Protein AF-A0A917IX74-F1 (afdb_monomer)

Mean predicted aligned error: 16.42 Å

Secondary structure (DSSP, 8-state):
--SS-HHHHHHHHHHHHHHHTT--B-TTT-PBP--HHHHHHHHHHHHHHTT---PPPP-----------------------------------------

Organism: NCBI:txid1737353

Sequence (99 aa):
MAKYSEKSQNKVATAMREMKQGKLKSGRSGKKVTNPKQAVAIGLSEAREEGARVPAKAAAKKTARKKVAKKKTAKKTARKAVAKKTARKKTARKKAAAK

Radius of gyration: 29.7 Å; Cα contacts (8 Å, |Δi|>4): 68; chains: 1; bounding box: 51×46×86 Å

Structure (mmCIF, N/CA/C/O backbone):
data_AF-A0A917IX74-F1
#
_entry.id   AF-A0A917IX74-F1
#
loop_
_atom_site.group_PDB
_atom_site.id
_atom_site.type_symbol
_atom_site.label_atom_id
_atom_site.label_alt_id
_atom_site.label_comp_id
_atom_site.label_asym_id
_atom_site.label_entity_id
_atom_site.label_seq_id
_atom_site.pdbx_PDB_ins_code
_atom_site.Cartn_x
_atom_site.Cartn_y
_atom_site.Cartn_z
_atom_site.occupancy
_atom_site.B_iso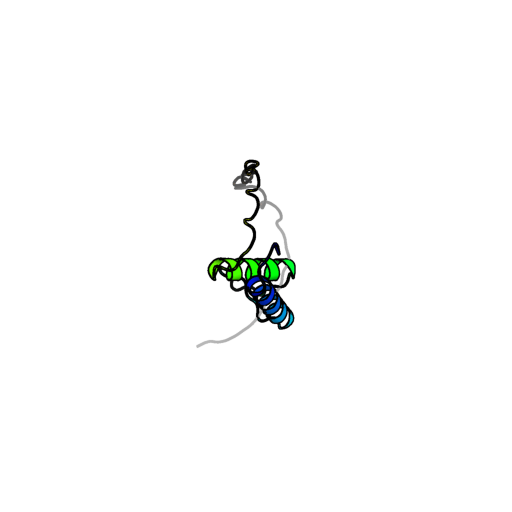_or_equiv
_atom_site.auth_seq_id
_atom_site.auth_comp_id
_atom_site.auth_asym_id
_atom_site.auth_atom_id
_atom_site.pdbx_PDB_model_num
ATOM 1 N N . MET A 1 1 ? 1.815 -8.415 -23.358 1.00 72.31 1 MET A N 1
ATOM 2 C CA . MET A 1 1 ? 2.555 -7.750 -22.258 1.00 72.31 1 MET A CA 1
ATOM 3 C C . MET A 1 1 ? 1.611 -7.534 -21.081 1.00 72.31 1 MET A C 1
ATOM 5 O O . MET A 1 1 ? 0.565 -6.924 -21.279 1.00 72.31 1 MET A O 1
ATOM 9 N N . ALA A 1 2 ? 1.930 -8.039 -19.885 1.00 80.88 2 ALA A N 1
ATOM 10 C CA . ALA A 1 2 ? 1.068 -7.854 -18.716 1.00 80.88 2 ALA A CA 1
ATOM 11 C C . ALA A 1 2 ? 0.910 -6.360 -18.373 1.00 80.88 2 ALA A C 1
ATOM 13 O O . ALA A 1 2 ? 1.861 -5.577 -18.452 1.00 80.88 2 ALA A O 1
ATOM 14 N N . LYS A 1 3 ? -0.313 -5.956 -18.009 1.00 84.38 3 LYS A N 1
ATOM 15 C CA . LYS A 1 3 ? -0.642 -4.557 -17.689 1.00 84.38 3 LYS A CA 1
ATOM 16 C C . LYS A 1 3 ? 0.011 -4.088 -16.380 1.00 84.38 3 LYS A C 1
ATOM 18 O O . LYS A 1 3 ? 0.261 -2.897 -16.222 1.00 84.38 3 LYS A O 1
ATOM 23 N N . TYR A 1 4 ? 0.320 -5.028 -15.493 1.00 90.56 4 TYR A N 1
ATOM 24 C CA . TYR A 1 4 ? 0.966 -4.842 -14.196 1.00 90.56 4 TYR A CA 1
ATOM 25 C C . TYR A 1 4 ? 2.194 -5.756 -14.124 1.00 90.56 4 TYR A C 1
ATOM 27 O O . TYR A 1 4 ? 2.136 -6.870 -14.644 1.00 90.56 4 TYR A O 1
ATOM 35 N N . SER A 1 5 ? 3.291 -5.314 -13.503 1.00 91.88 5 SER A N 1
ATOM 36 C CA . SER A 1 5 ? 4.446 -6.190 -13.248 1.00 91.88 5 SER A CA 1
ATOM 37 C C . SER A 1 5 ? 4.210 -7.113 -12.052 1.00 91.88 5 SER A C 1
ATOM 39 O O . SER A 1 5 ? 3.448 -6.778 -11.144 1.00 91.88 5 SER A O 1
ATOM 41 N N . GLU A 1 6 ? 4.934 -8.227 -11.984 1.00 92.81 6 GLU A N 1
ATOM 42 C CA . GLU A 1 6 ? 4.914 -9.145 -10.833 1.00 92.81 6 GLU A CA 1
ATOM 43 C C . GLU A 1 6 ? 5.247 -8.428 -9.518 1.00 92.81 6 GLU A C 1
ATOM 45 O O . GLU A 1 6 ? 4.552 -8.596 -8.520 1.00 92.81 6 GLU A O 1
ATOM 50 N N . LYS A 1 7 ? 6.231 -7.514 -9.537 1.00 92.81 7 LYS A N 1
ATOM 51 C CA . LYS A 1 7 ? 6.567 -6.662 -8.381 1.00 92.81 7 LYS A CA 1
ATOM 52 C C . LYS A 1 7 ? 5.347 -5.897 -7.853 1.00 92.81 7 LYS A C 1
ATOM 54 O O . LYS A 1 7 ? 5.117 -5.850 -6.647 1.00 92.81 7 LYS A O 1
ATOM 59 N N . SER A 1 8 ? 4.527 -5.347 -8.752 1.00 93.62 8 SER A N 1
ATOM 60 C CA . SER A 1 8 ? 3.313 -4.625 -8.357 1.00 93.62 8 SER A CA 1
ATOM 61 C C . SER A 1 8 ? 2.235 -5.545 -7.777 1.00 93.62 8 SER A C 1
ATOM 63 O O . SER A 1 8 ? 1.560 -5.170 -6.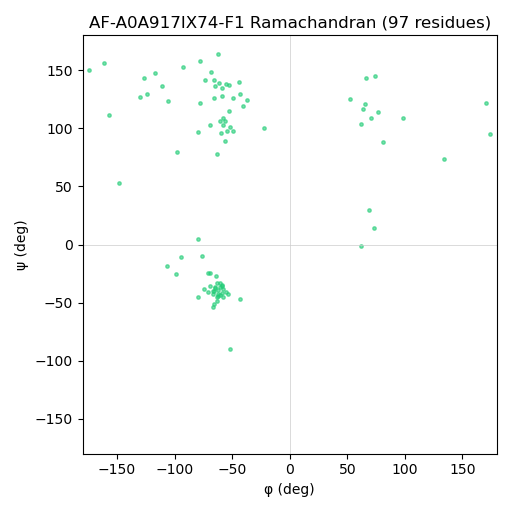818 1.00 93.62 8 SER A O 1
ATOM 65 N N . GLN A 1 9 ? 2.108 -6.769 -8.295 1.00 94.44 9 GLN A N 1
ATOM 66 C CA . GLN A 1 9 ? 1.188 -7.773 -7.756 1.00 94.44 9 GLN A CA 1
ATOM 67 C C . GLN A 1 9 ? 1.622 -8.221 -6.355 1.00 94.44 9 GLN A C 1
ATOM 69 O O . GLN A 1 9 ? 0.796 -8.270 -5.443 1.00 94.44 9 GLN A O 1
ATOM 74 N N . ASN A 1 10 ? 2.923 -8.447 -6.157 1.00 95.62 10 ASN A N 1
ATOM 75 C CA . ASN A 1 10 ? 3.501 -8.826 -4.869 1.00 95.62 10 ASN A CA 1
ATOM 76 C C . ASN A 1 10 ? 3.248 -7.758 -3.801 1.00 95.62 10 ASN A C 1
ATOM 78 O O . ASN A 1 10 ? 2.826 -8.085 -2.692 1.00 95.62 10 ASN A O 1
ATOM 82 N N . LYS A 1 11 ? 3.412 -6.477 -4.145 1.00 96.12 11 LYS A N 1
ATOM 83 C CA . LYS A 1 11 ? 3.128 -5.359 -3.234 1.00 96.12 11 LYS A CA 1
ATOM 84 C C . LYS A 1 11 ? 1.667 -5.284 -2.820 1.00 96.12 11 LYS A C 1
ATOM 86 O O . LYS A 1 11 ? 1.365 -5.155 -1.635 1.00 96.12 11 LYS A O 1
ATOM 91 N N . VAL A 1 12 ? 0.747 -5.453 -3.769 1.00 96.19 12 VAL A N 1
ATOM 92 C CA . VAL A 1 12 ? -0.688 -5.526 -3.462 1.00 96.19 12 VAL A CA 1
ATOM 93 C C . VAL A 1 12 ? -0.998 -6.727 -2.568 1.00 96.19 12 VAL A C 1
ATOM 95 O O . VAL A 1 12 ? -1.753 -6.590 -1.605 1.00 96.19 12 VAL A O 1
ATOM 98 N N . ALA A 1 13 ? -0.402 -7.890 -2.835 1.00 96.88 13 ALA A N 1
ATOM 99 C CA . ALA A 1 13 ? -0.590 -9.083 -2.016 1.00 96.88 13 ALA A CA 1
ATOM 100 C C . ALA A 1 13 ? -0.083 -8.887 -0.577 1.00 96.88 13 ALA A C 1
ATOM 102 O O . ALA A 1 13 ? -0.729 -9.342 0.369 1.00 96.88 13 ALA A O 1
ATOM 103 N N . THR A 1 14 ? 1.046 -8.201 -0.390 1.00 97.06 14 THR A N 1
ATOM 104 C CA . THR A 1 14 ? 1.574 -7.851 0.937 1.00 97.06 14 THR A CA 1
ATOM 105 C C . THR A 1 14 ? 0.651 -6.873 1.659 1.00 97.06 14 THR A C 1
ATOM 107 O O . THR A 1 14 ? 0.187 -7.192 2.752 1.00 97.06 14 THR A O 1
ATOM 110 N N . ALA A 1 15 ? 0.258 -5.767 1.019 1.00 97.00 15 ALA A N 1
ATOM 111 C CA . ALA A 1 15 ? -0.669 -4.797 1.609 1.00 97.00 15 ALA A CA 1
ATOM 112 C C . ALA A 1 15 ? -2.019 -5.439 1.993 1.00 97.00 15 ALA A C 1
ATOM 114 O O . ALA A 1 15 ? -2.599 -5.146 3.040 1.00 97.00 15 ALA A O 1
ATOM 115 N N . MET A 1 16 ? -2.523 -6.369 1.176 1.00 97.56 16 MET A N 1
ATOM 116 C CA . MET A 1 16 ? -3.739 -7.128 1.484 1.00 97.56 16 MET A CA 1
ATOM 117 C C . MET A 1 16 ? -3.557 -8.070 2.679 1.00 97.56 16 MET A C 1
ATOM 119 O O . MET A 1 16 ? -4.463 -8.180 3.507 1.00 97.56 16 MET A O 1
ATOM 123 N N . ARG A 1 17 ? -2.401 -8.736 2.804 1.00 97.94 17 ARG A N 1
ATOM 124 C CA . ARG A 1 17 ? -2.070 -9.561 3.978 1.00 97.94 17 ARG A CA 1
ATOM 125 C C . ARG A 1 17 ? -1.983 -8.711 5.244 1.00 97.94 17 ARG A C 1
ATOM 127 O O . ARG A 1 17 ? -2.587 -9.067 6.253 1.00 97.94 17 ARG A O 1
ATOM 134 N N . GLU A 1 18 ? -1.325 -7.560 5.182 1.00 96.56 18 GLU A N 1
ATOM 135 C CA . GLU A 1 18 ? -1.223 -6.625 6.306 1.00 96.56 18 GLU A CA 1
ATOM 136 C C . GLU A 1 18 ? -2.574 -6.037 6.711 1.00 96.56 18 GLU A C 1
ATOM 138 O O . GLU A 1 18 ? -2.833 -5.866 7.903 1.00 96.56 18 GLU A O 1
ATOM 143 N N . MET A 1 19 ? -3.468 -5.764 5.754 1.00 96.69 19 MET A N 1
ATOM 144 C CA . MET A 1 19 ? -4.842 -5.377 6.079 1.00 96.69 19 MET A CA 1
ATOM 145 C C . MET A 1 19 ? -5.574 -6.499 6.806 1.00 96.69 19 MET A C 1
ATOM 147 O O . MET A 1 19 ? -6.190 -6.232 7.834 1.00 96.69 19 MET A O 1
ATOM 1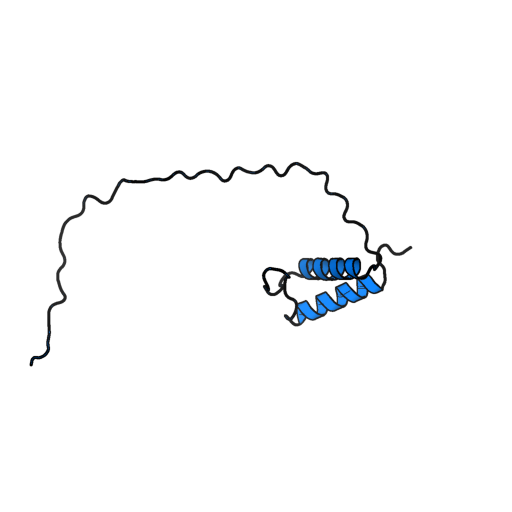51 N N . LYS A 1 20 ? -5.516 -7.738 6.296 1.00 96.25 20 LYS A N 1
ATOM 152 C CA . LYS A 1 20 ? -6.180 -8.891 6.928 1.00 96.25 20 LYS A CA 1
ATOM 153 C C . LYS A 1 20 ? -5.683 -9.115 8.358 1.00 96.25 20 LYS A C 1
ATOM 155 O O . LYS A 1 20 ? -6.473 -9.441 9.232 1.00 96.25 20 LYS A O 1
ATOM 160 N N . GLN A 1 21 ? -4.397 -8.869 8.606 1.00 96.31 21 GLN A N 1
ATOM 161 C CA . GLN A 1 21 ? -3.801 -8.890 9.948 1.00 96.31 21 GLN A CA 1
ATOM 162 C C . GLN A 1 21 ? -4.133 -7.644 10.786 1.00 96.31 21 GLN A C 1
ATOM 164 O O . GLN A 1 21 ? -3.824 -7.586 11.973 1.00 96.31 21 GLN A O 1
ATOM 169 N N . GLY A 1 22 ? -4.720 -6.612 10.182 1.00 96.00 22 GLY A N 1
ATOM 170 C CA . GLY A 1 22 ? -5.016 -5.354 10.844 1.00 96.00 22 GLY A CA 1
ATOM 171 C C . GLY A 1 22 ? -3.773 -4.532 11.197 1.00 96.00 22 GLY A C 1
ATOM 172 O O . GLY A 1 22 ? -3.786 -3.797 12.180 1.00 96.00 22 GLY A O 1
ATOM 173 N N . LYS A 1 23 ? -2.697 -4.648 10.425 1.00 96.00 23 LYS A N 1
ATOM 174 C CA . LYS A 1 23 ? -1.457 -3.885 10.625 1.00 96.00 23 LYS A CA 1
ATOM 175 C C . LYS A 1 23 ? -1.363 -2.677 9.697 1.00 96.00 23 LYS A C 1
ATOM 177 O O . LYS A 1 23 ? -0.740 -1.682 10.056 1.00 96.00 23 LYS A O 1
ATOM 182 N N . LEU A 1 24 ? -2.042 -2.732 8.551 1.00 95.94 24 LEU A N 1
ATOM 183 C CA . LEU A 1 24 ? -2.000 -1.670 7.553 1.00 95.94 24 LEU A CA 1
ATOM 184 C C . LEU A 1 24 ? -2.626 -0.364 8.073 1.00 95.94 24 LEU A C 1
ATOM 186 O O . LEU A 1 24 ? -3.791 -0.333 8.493 1.00 95.94 24 LEU A O 1
ATOM 190 N N . LYS A 1 25 ? -1.866 0.733 7.995 1.00 95.44 25 LYS A N 1
ATOM 191 C CA . LYS A 1 25 ? -2.296 2.085 8.378 1.00 95.44 25 LYS A CA 1
ATOM 192 C C . LYS A 1 25 ? -2.294 3.021 7.175 1.00 95.44 25 LYS A C 1
ATOM 194 O O . LYS A 1 25 ? -1.488 2.912 6.261 1.00 95.44 25 LYS A O 1
ATOM 199 N N . SER A 1 26 ? -3.223 3.965 7.186 1.00 92.00 26 SER A N 1
ATOM 200 C CA . SER A 1 26 ? -3.249 5.087 6.250 1.00 92.00 26 SER A CA 1
ATOM 201 C C . SER A 1 26 ? -2.155 6.090 6.613 1.00 92.00 26 SER A C 1
ATOM 203 O O . SER A 1 26 ? -1.961 6.349 7.795 1.00 92.00 26 SER A O 1
ATOM 205 N N . GLY A 1 27 ? -1.496 6.687 5.613 1.00 88.50 27 GLY A N 1
ATOM 206 C CA . GLY A 1 27 ? -0.348 7.584 5.805 1.00 88.50 27 GLY A CA 1
ATOM 207 C C . GLY A 1 27 ? -0.594 8.722 6.805 1.00 88.50 27 GLY A C 1
ATOM 208 O O . GLY A 1 27 ? -0.366 8.578 8.001 1.00 88.50 27 GLY A O 1
ATOM 209 N N . ARG A 1 28 ? -1.088 9.880 6.346 1.00 89.81 28 ARG A N 1
ATOM 210 C CA . ARG A 1 28 ? -1.145 11.083 7.204 1.00 89.81 28 ARG A CA 1
ATOM 211 C C . ARG A 1 28 ? -2.063 10.966 8.426 1.00 89.81 28 ARG A C 1
ATOM 213 O O . ARG A 1 28 ? -1.851 11.670 9.404 1.00 89.81 28 ARG A O 1
ATOM 220 N N . SER A 1 29 ? -3.097 10.125 8.373 1.00 89.62 29 SER A N 1
ATOM 221 C CA . SER A 1 29 ? -4.052 10.008 9.482 1.00 89.62 29 SER A CA 1
ATOM 222 C C . SER A 1 29 ? -3.740 8.886 10.470 1.00 89.62 29 SER A C 1
ATOM 224 O O . SER A 1 29 ? -4.412 8.804 11.492 1.00 89.62 29 SER A O 1
ATOM 226 N N . GLY A 1 30 ? -2.795 7.987 10.163 1.00 92.38 30 GLY A N 1
ATOM 227 C CA . GLY A 1 30 ? -2.438 6.839 11.010 1.00 92.38 30 GLY A CA 1
ATOM 228 C C . GLY A 1 30 ? -3.567 5.825 11.248 1.00 92.38 30 GLY A C 1
ATOM 229 O O . GLY A 1 30 ? -3.367 4.820 11.928 1.00 92.38 30 GLY A O 1
ATOM 230 N N . LYS A 1 31 ? -4.764 6.066 10.696 1.00 94.06 31 LYS A N 1
ATOM 231 C CA . LYS A 1 31 ? -5.947 5.223 10.875 1.00 94.06 31 LYS A CA 1
ATOM 232 C C . LYS A 1 31 ? -5.732 3.866 10.232 1.00 94.06 31 LYS A C 1
ATOM 234 O O . LYS A 1 31 ? -5.196 3.792 9.126 1.00 94.06 31 LYS A O 1
ATOM 239 N N . LYS A 1 32 ? -6.221 2.824 10.897 1.00 96.00 32 LYS A N 1
ATOM 240 C CA . LYS A 1 32 ? -6.245 1.454 10.387 1.00 96.00 32 LYS A CA 1
ATOM 241 C C . LYS A 1 32 ? -7.028 1.381 9.078 1.00 96.00 32 LYS A C 1
ATOM 243 O O . LYS A 1 32 ? -8.118 1.945 8.976 1.00 96.00 32 LYS A O 1
ATOM 248 N N . VAL A 1 33 ? -6.480 0.686 8.090 1.00 96.31 33 VAL A N 1
ATOM 249 C CA . VAL A 1 33 ? -7.178 0.445 6.828 1.00 96.31 33 VAL A CA 1
ATOM 250 C C . VAL A 1 33 ? -8.193 -0.670 7.035 1.00 96.31 33 VAL A C 1
ATOM 252 O O . VAL A 1 33 ? -7.839 -1.776 7.427 1.00 96.31 33 VAL A O 1
ATOM 255 N N . THR A 1 34 ? -9.458 -0.369 6.762 1.00 93.81 34 THR A N 1
ATOM 256 C CA . THR A 1 34 ? -10.570 -1.322 6.893 1.00 93.81 34 THR A CA 1
ATOM 257 C C . THR A 1 34 ? -11.096 -1.804 5.545 1.00 93.81 34 THR A C 1
ATOM 259 O O . THR A 1 34 ? -11.772 -2.824 5.480 1.00 93.81 34 THR A O 1
ATOM 262 N N . ASN A 1 35 ? -10.802 -1.083 4.458 1.00 95.69 35 ASN A N 1
ATOM 263 C CA . ASN A 1 35 ? -11.374 -1.353 3.143 1.00 95.69 35 ASN A CA 1
ATOM 264 C C . ASN A 1 35 ? -10.354 -2.021 2.197 1.00 95.69 35 ASN A C 1
ATOM 266 O O . ASN A 1 35 ? -9.342 -1.378 1.895 1.00 95.69 35 ASN A O 1
ATOM 270 N N . PRO A 1 36 ? -10.650 -3.215 1.629 1.00 96.19 36 PRO A N 1
ATOM 271 C CA . PRO A 1 36 ? -9.856 -3.909 0.600 1.00 96.19 36 PRO A CA 1
ATOM 272 C C . PRO A 1 36 ? -9.342 -2.997 -0.516 1.00 96.19 36 PRO A C 1
ATOM 274 O O . PRO A 1 36 ? -8.153 -2.988 -0.837 1.00 96.19 36 PRO A O 1
ATOM 277 N N . LYS A 1 37 ? -10.221 -2.145 -1.059 1.00 96.06 37 LYS A N 1
ATOM 278 C CA . LYS A 1 37 ? -9.887 -1.224 -2.156 1.00 96.06 37 LYS A CA 1
ATOM 279 C C . LYS A 1 37 ? -8.786 -0.240 -1.765 1.00 96.06 37 LYS A C 1
ATOM 281 O O . LYS A 1 37 ? -7.985 0.159 -2.607 1.00 96.06 37 LYS A O 1
ATOM 286 N N . GLN A 1 38 ? -8.745 0.153 -0.493 1.00 95.56 38 GLN A N 1
ATOM 287 C CA . GLN A 1 38 ? -7.751 1.088 0.011 1.00 95.56 38 GLN A CA 1
ATOM 288 C C . GLN A 1 38 ? -6.375 0.430 0.152 1.00 95.56 38 GLN A C 1
ATOM 290 O O . GLN A 1 38 ? -5.400 1.075 -0.217 1.00 95.56 38 GLN A O 1
ATOM 295 N N . ALA A 1 39 ? -6.264 -0.836 0.580 1.00 96.38 39 ALA A N 1
ATOM 296 C CA . ALA A 1 39 ? -4.956 -1.508 0.543 1.00 96.38 39 ALA A CA 1
ATOM 297 C C . ALA A 1 39 ? -4.457 -1.719 -0.871 1.00 96.38 39 ALA A C 1
ATOM 299 O O . ALA A 1 39 ? -3.277 -1.516 -1.116 1.00 96.38 39 ALA A O 1
ATOM 300 N N . VAL A 1 40 ? -5.337 -2.082 -1.808 1.00 95.44 40 VAL A N 1
ATOM 301 C CA . VAL A 1 40 ? -4.936 -2.188 -3.215 1.00 95.44 40 VAL A CA 1
ATOM 302 C C . VAL A 1 40 ? -4.396 -0.841 -3.700 1.00 95.44 40 VAL A C 1
ATOM 304 O O . VAL A 1 40 ? -3.364 -0.791 -4.359 1.00 95.44 40 VAL A O 1
ATOM 307 N N . ALA A 1 41 ? -5.038 0.270 -3.330 1.00 94.38 41 ALA A N 1
ATOM 308 C CA . ALA A 1 41 ? -4.553 1.603 -3.672 1.00 94.38 41 ALA A CA 1
ATOM 309 C C . ALA A 1 41 ? -3.209 1.951 -3.008 1.00 94.38 41 ALA A C 1
ATOM 311 O O . ALA A 1 41 ? -2.384 2.591 -3.657 1.00 94.38 41 ALA A O 1
ATOM 312 N N . ILE A 1 42 ? -2.987 1.533 -1.759 1.00 94.88 42 ILE A N 1
ATOM 313 C CA . ILE A 1 42 ? -1.713 1.711 -1.050 1.00 94.88 42 ILE A CA 1
ATOM 314 C C . ILE A 1 42 ? -0.621 0.875 -1.729 1.00 94.88 42 ILE A C 1
ATOM 316 O O . ILE A 1 42 ? 0.341 1.452 -2.221 1.00 94.88 42 ILE A O 1
ATOM 320 N N . GLY A 1 43 ? -0.832 -0.431 -1.910 1.00 95.25 43 GLY A N 1
ATOM 321 C CA . GLY A 1 43 ? 0.134 -1.323 -2.559 1.00 95.25 43 GLY A CA 1
ATOM 322 C C . GLY A 1 43 ? 0.455 -0.934 -4.007 1.00 95.25 43 GLY A C 1
ATOM 323 O O . GLY A 1 43 ? 1.604 -1.015 -4.425 1.00 95.25 43 GLY A O 1
ATOM 324 N N . LEU A 1 44 ? -0.520 -0.434 -4.780 1.00 95.00 44 LEU A N 1
ATOM 325 C CA . LEU A 1 44 ? -0.262 0.116 -6.120 1.00 95.00 44 LEU A CA 1
ATOM 326 C C . LEU A 1 44 ? 0.481 1.460 -6.096 1.00 95.00 44 LEU A C 1
ATOM 328 O O . LEU A 1 44 ? 1.072 1.829 -7.109 1.00 95.00 44 LEU A O 1
ATOM 332 N N . SER A 1 45 ? 0.395 2.230 -5.010 1.00 92.81 45 SER A N 1
ATOM 333 C CA . SER A 1 45 ? 1.142 3.486 -4.863 1.00 92.81 45 SER A CA 1
ATOM 334 C C . SER A 1 45 ? 2.586 3.200 -4.461 1.00 92.81 45 SER A C 1
ATOM 336 O O . SER A 1 45 ? 3.483 3.698 -5.127 1.00 92.81 45 SER A O 1
ATOM 338 N N . GLU A 1 46 ? 2.805 2.299 -3.501 1.00 93.50 46 GLU A N 1
ATOM 339 C CA . GLU A 1 46 ? 4.140 1.807 -3.124 1.00 93.50 46 GLU A CA 1
ATOM 340 C C . GLU A 1 46 ? 4.861 1.171 -4.315 1.00 93.50 46 GLU A C 1
ATOM 342 O O . GLU A 1 46 ? 6.008 1.490 -4.602 1.00 93.50 46 GLU A O 1
ATOM 347 N N . ALA A 1 47 ? 4.160 0.331 -5.084 1.00 94.25 47 ALA A N 1
ATOM 348 C CA . ALA A 1 47 ? 4.723 -0.264 -6.290 1.00 94.25 47 ALA A CA 1
ATOM 349 C C . ALA A 1 47 ? 5.170 0.792 -7.317 1.00 94.25 47 ALA A C 1
ATOM 351 O O . ALA A 1 47 ? 6.157 0.582 -8.016 1.00 94.25 47 ALA A O 1
ATOM 352 N N . ARG A 1 48 ? 4.462 1.926 -7.427 1.00 92.69 48 ARG A N 1
ATOM 353 C CA . ARG A 1 48 ? 4.884 3.027 -8.310 1.00 92.69 48 ARG A CA 1
ATOM 354 C C . ARG A 1 48 ? 6.121 3.739 -7.783 1.00 92.69 48 ARG A C 1
ATOM 356 O O . ARG A 1 48 ? 6.980 4.073 -8.589 1.00 92.69 48 ARG A O 1
ATOM 363 N N . GLU A 1 49 ? 6.200 3.974 -6.476 1.00 90.38 49 GLU A N 1
ATOM 364 C CA . GLU A 1 49 ? 7.366 4.613 -5.852 1.00 90.38 49 GLU A CA 1
ATOM 365 C C . GLU A 1 49 ? 8.630 3.764 -6.018 1.00 90.38 49 GLU A C 1
ATOM 367 O O . GLU A 1 49 ? 9.704 4.298 -6.265 1.00 90.38 49 GLU A O 1
ATOM 372 N N . GLU A 1 50 ? 8.490 2.439 -6.018 1.00 90.44 50 GLU A N 1
ATOM 373 C CA . GLU A 1 50 ? 9.585 1.499 -6.292 1.00 90.44 50 GLU A CA 1
ATOM 374 C C . GLU A 1 50 ? 9.909 1.309 -7.785 1.00 90.44 50 GLU A C 1
ATOM 376 O O . GLU A 1 50 ? 10.707 0.444 -8.149 1.00 90.44 50 GLU A O 1
ATOM 381 N N . GLY A 1 51 ? 9.268 2.065 -8.681 1.00 89.81 51 GLY A N 1
ATOM 382 C CA . GLY A 1 51 ? 9.508 1.980 -10.124 1.00 89.81 51 GLY A CA 1
ATOM 383 C C . GLY A 1 51 ? 8.927 0.729 -10.792 1.00 89.81 51 GLY A C 1
ATOM 384 O O . GLY A 1 51 ? 9.270 0.410 -11.932 1.00 89.81 51 GLY A O 1
ATOM 385 N N . ALA A 1 52 ? 8.030 -0.002 -10.123 1.00 91.44 52 ALA A N 1
ATOM 386 C CA . ALA A 1 52 ? 7.335 -1.119 -10.743 1.00 91.44 52 ALA A CA 1
ATOM 387 C C . ALA A 1 52 ? 6.357 -0.620 -11.820 1.00 91.44 52 ALA A C 1
ATOM 389 O O . ALA A 1 52 ? 5.743 0.446 -11.717 1.00 91.44 52 ALA A O 1
ATOM 390 N N . ARG A 1 53 ? 6.150 -1.434 -12.860 1.00 89.38 53 ARG A N 1
ATOM 391 C CA . ARG A 1 53 ? 5.214 -1.106 -13.936 1.00 89.38 53 ARG A CA 1
ATOM 392 C C . ARG A 1 53 ? 3.776 -1.147 -13.429 1.00 89.38 53 ARG A C 1
ATOM 394 O O . ARG A 1 53 ? 3.161 -2.209 -13.333 1.00 89.38 53 ARG A O 1
ATOM 401 N N . VAL A 1 54 ? 3.224 0.035 -13.196 1.00 90.19 54 VAL A N 1
ATOM 402 C CA . VAL A 1 54 ? 1.812 0.239 -12.887 1.00 90.19 54 VAL A CA 1
ATOM 403 C C . VAL A 1 54 ? 1.241 1.224 -13.905 1.00 90.19 54 VAL A C 1
ATOM 405 O O . VAL A 1 54 ? 1.806 2.305 -14.077 1.00 90.19 54 VAL A O 1
ATOM 408 N N . PRO A 1 55 ? 0.111 0.915 -14.563 1.00 86.62 55 PRO A N 1
ATOM 409 C CA . PRO A 1 55 ? -0.541 1.848 -15.467 1.00 86.62 55 PRO A CA 1
ATOM 410 C C . PRO A 1 55 ? -0.787 3.188 -14.779 1.00 86.62 55 PRO A C 1
ATOM 412 O O . PRO A 1 55 ? -1.230 3.242 -13.618 1.00 86.62 55 PRO A O 1
ATOM 415 N N . ALA A 1 56 ? -0.526 4.271 -15.507 1.00 79.56 56 ALA A N 1
ATOM 416 C CA . ALA A 1 56 ? -0.940 5.593 -15.080 1.00 79.56 56 ALA A CA 1
ATOM 417 C C . ALA A 1 56 ? -2.453 5.573 -14.837 1.00 79.56 56 ALA A C 1
ATOM 419 O O . ALA A 1 56 ? -3.217 4.968 -15.598 1.00 79.56 56 ALA A O 1
ATOM 420 N N . LYS A 1 57 ? -2.899 6.215 -13.753 1.00 74.06 57 LYS A N 1
ATOM 421 C CA . LYS A 1 57 ? -4.324 6.523 -13.640 1.00 74.06 57 LYS A CA 1
ATOM 422 C C . LYS A 1 57 ? -4.664 7.380 -14.851 1.00 74.06 57 LYS A C 1
ATOM 424 O O . LYS A 1 57 ? -3.981 8.374 -15.087 1.00 74.06 57 LYS A O 1
ATOM 429 N N . ALA A 1 58 ? -5.695 6.992 -15.600 1.00 71.56 58 ALA A N 1
ATOM 430 C CA . ALA A 1 58 ? -6.269 7.884 -16.592 1.00 71.56 58 ALA A CA 1
ATOM 431 C C . ALA A 1 58 ? -6.511 9.222 -15.890 1.00 71.56 58 ALA A C 1
ATOM 433 O O . ALA A 1 58 ? -7.096 9.242 -14.799 1.00 71.56 58 ALA A O 1
ATOM 434 N N . ALA A 1 59 ? -5.987 10.310 -16.456 1.00 61.16 59 ALA A N 1
ATOM 435 C CA . ALA A 1 59 ? -6.306 11.636 -15.972 1.00 61.16 59 ALA A CA 1
ATOM 436 C C . ALA A 1 59 ? -7.827 11.729 -16.033 1.00 61.16 59 ALA A C 1
ATOM 438 O O . ALA A 1 59 ? -8.407 11.761 -17.118 1.00 61.16 59 ALA A O 1
ATOM 439 N N . ALA A 1 60 ? -8.488 11.673 -14.875 1.00 60.75 60 ALA A N 1
ATOM 440 C CA . ALA A 1 60 ? -9.895 11.993 -14.815 1.00 60.75 60 ALA A CA 1
ATOM 441 C C . ALA A 1 60 ? -9.990 13.371 -15.465 1.00 60.75 60 ALA A C 1
ATOM 443 O O . ALA A 1 60 ? -9.360 14.309 -14.959 1.00 60.75 60 ALA A O 1
ATOM 444 N N . LYS A 1 61 ? -10.678 13.473 -16.618 1.00 58.53 61 LYS A N 1
ATOM 445 C CA . LYS A 1 61 ? -11.058 14.766 -17.195 1.00 58.53 61 LYS A CA 1
ATOM 446 C C . LYS A 1 61 ? -11.486 15.594 -16.001 1.00 58.53 61 LYS A C 1
ATOM 448 O O . LYS A 1 61 ? -12.343 15.136 -15.244 1.00 58.53 61 LYS A O 1
ATOM 453 N N . LYS A 1 62 ? -10.807 16.718 -15.756 1.00 56.47 62 LYS A N 1
ATOM 454 C CA . LYS A 1 62 ? -11.131 17.620 -14.655 1.00 56.47 62 LYS A CA 1
ATOM 455 C C . LYS A 1 62 ? -12.536 18.155 -14.927 1.00 56.47 62 LYS A C 1
ATOM 457 O O . LYS A 1 62 ? -12.691 19.276 -15.386 1.00 56.47 62 LYS A O 1
ATOM 462 N N . THR A 1 63 ? -13.575 17.364 -14.665 1.00 55.59 63 THR A N 1
ATOM 463 C CA . THR A 1 63 ? -14.898 17.894 -14.403 1.00 55.59 63 THR A CA 1
ATOM 464 C C . THR A 1 63 ? -14.657 18.735 -13.175 1.00 55.59 63 THR A C 1
ATOM 466 O O . THR A 1 63 ? -14.301 18.198 -12.118 1.00 55.59 63 THR A O 1
ATOM 469 N N . ALA A 1 64 ? -14.661 20.050 -13.385 1.00 60.22 64 ALA A N 1
ATOM 470 C CA . ALA A 1 64 ? -14.418 21.039 -12.364 1.00 60.22 64 ALA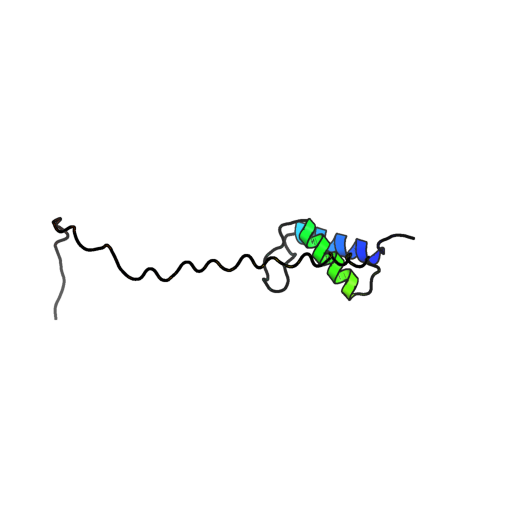 A CA 1
ATOM 471 C C . ALA A 1 64 ? -15.061 20.537 -11.076 1.00 60.22 64 ALA A C 1
ATOM 473 O O . ALA A 1 64 ? -16.244 20.188 -11.071 1.00 60.22 64 ALA A O 1
ATOM 474 N N . ARG A 1 65 ? -14.277 20.430 -9.995 1.00 55.88 65 ARG A N 1
ATOM 475 C CA . ARG A 1 65 ? -14.863 20.326 -8.663 1.00 55.88 65 ARG A CA 1
ATOM 476 C C . ARG A 1 65 ? -15.827 21.499 -8.594 1.00 55.88 65 ARG A C 1
ATOM 478 O O . ARG A 1 65 ? -15.384 22.631 -8.410 1.00 55.88 65 ARG A O 1
ATOM 485 N N . LYS A 1 66 ? -17.124 21.244 -8.774 1.00 52.50 66 LYS A N 1
ATOM 486 C CA . LYS A 1 66 ? -18.165 22.164 -8.361 1.00 52.50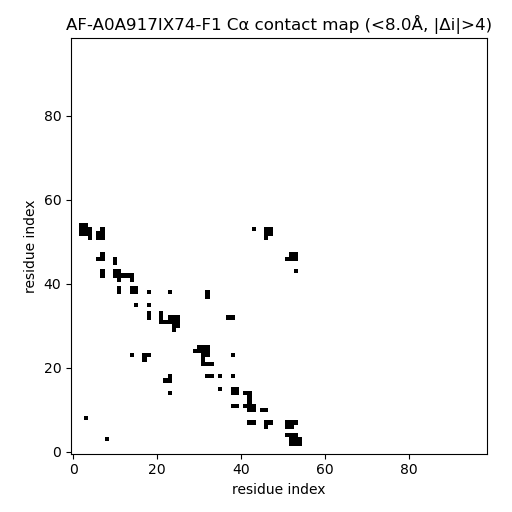 66 LYS A CA 1
ATOM 487 C C . LYS A 1 66 ? -17.916 22.257 -6.869 1.00 52.50 66 LYS A C 1
ATOM 489 O O . LYS A 1 66 ? -18.247 21.343 -6.117 1.00 52.50 66 LYS A O 1
ATOM 494 N N . LYS A 1 67 ? -17.177 23.296 -6.465 1.00 53.66 67 LYS A N 1
ATOM 495 C CA . LYS A 1 67 ? -17.133 23.770 -5.094 1.00 53.66 67 LYS A CA 1
ATOM 496 C C . LYS A 1 67 ? -18.597 24.044 -4.791 1.00 53.66 67 LYS A C 1
ATOM 498 O O . LYS A 1 67 ? -19.093 25.124 -5.086 1.00 53.66 67 LYS A O 1
ATOM 503 N N . VAL A 1 68 ? -19.319 23.041 -4.295 1.00 53.78 68 VAL A N 1
ATOM 504 C CA . VAL A 1 68 ? -20.535 23.294 -3.544 1.00 53.78 68 VAL A CA 1
ATOM 505 C C . VAL A 1 68 ? -20.050 24.173 -2.417 1.00 53.78 68 VAL A C 1
ATOM 507 O O . VAL A 1 68 ? -19.275 23.752 -1.555 1.00 53.78 68 VAL A O 1
ATOM 510 N N . ALA A 1 69 ? -20.350 25.458 -2.586 1.00 55.31 69 ALA A N 1
ATOM 511 C CA . ALA A 1 69 ? -20.019 26.500 -1.658 1.00 55.31 69 ALA A CA 1
ATOM 512 C C . ALA A 1 69 ? -20.330 25.961 -0.270 1.00 55.31 69 ALA A C 1
ATOM 514 O O . ALA A 1 69 ? -21.412 25.420 -0.033 1.00 55.31 69 ALA A O 1
ATOM 515 N N . LYS A 1 70 ? -19.354 26.077 0.627 1.00 53.19 70 LYS A N 1
ATOM 516 C CA . LYS A 1 70 ? -19.573 25.981 2.060 1.00 53.19 70 LYS A CA 1
ATOM 517 C C . LYS A 1 70 ? -20.745 26.921 2.343 1.00 53.19 70 LYS A C 1
ATOM 519 O O . LYS A 1 70 ? -20.569 28.138 2.333 1.00 53.19 70 LYS A O 1
ATOM 524 N N . LYS A 1 71 ? -21.958 26.364 2.43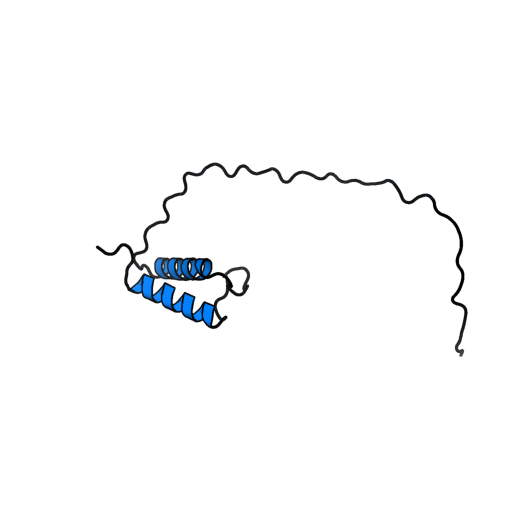6 1.00 46.41 71 LYS A N 1
ATOM 525 C CA . LYS A 1 71 ? -23.185 27.110 2.689 1.00 46.41 71 LYS A CA 1
ATOM 526 C C . LYS A 1 71 ? -22.926 27.816 4.006 1.00 46.41 71 LYS A C 1
ATOM 528 O O . LYS A 1 71 ? -22.796 27.169 5.041 1.00 46.41 71 LYS A O 1
ATOM 533 N N . LYS A 1 72 ? -22.756 29.135 3.933 1.00 50.47 72 LYS A N 1
ATOM 534 C CA . LYS A 1 72 ? -22.782 30.024 5.085 1.00 50.47 72 LYS A CA 1
ATOM 535 C C . LYS A 1 72 ? -24.108 29.754 5.800 1.00 50.47 72 LYS A C 1
ATOM 537 O O . LYS A 1 72 ? -25.135 30.283 5.392 1.00 50.47 72 LYS A O 1
ATOM 542 N N . THR A 1 73 ? -24.124 28.932 6.842 1.00 44.28 73 THR A N 1
ATOM 543 C CA . THR A 1 73 ? -25.138 29.100 7.881 1.00 44.28 73 THR A CA 1
ATOM 544 C C . THR A 1 73 ? -24.627 30.230 8.745 1.00 44.28 73 THR A C 1
ATOM 546 O O . THR A 1 73 ? -23.709 30.073 9.548 1.00 44.28 73 THR A O 1
ATOM 549 N N . ALA A 1 74 ? -25.157 31.406 8.432 1.00 50.12 74 ALA A N 1
ATOM 550 C CA . ALA A 1 74 ? -24.954 32.634 9.154 1.00 50.12 74 ALA A CA 1
ATOM 551 C C . ALA A 1 74 ? -25.050 32.416 10.669 1.00 50.12 74 ALA A C 1
ATOM 553 O O . ALA A 1 74 ? -25.927 31.711 11.166 1.00 50.12 74 ALA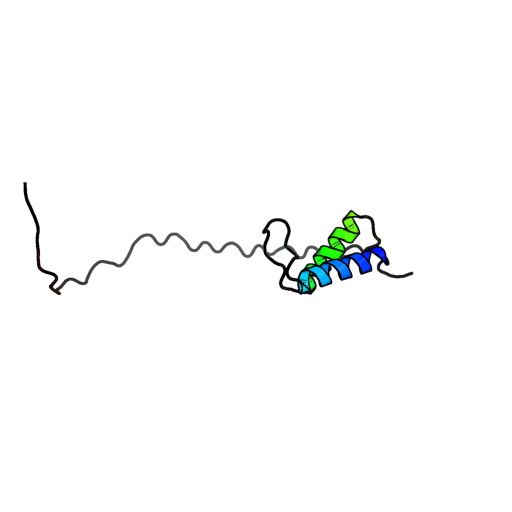 A O 1
ATOM 554 N N . LYS A 1 75 ? -24.152 33.097 11.377 1.00 45.59 75 LYS A N 1
ATOM 555 C CA . LYS A 1 75 ? -24.379 33.709 12.684 1.00 45.59 75 LYS A CA 1
ATOM 556 C C . LYS A 1 75 ? -25.881 33.976 12.918 1.00 45.59 75 LYS A C 1
ATOM 558 O O . LYS A 1 75 ? -26.410 34.961 12.418 1.00 45.59 75 LYS A O 1
ATOM 563 N N . LYS A 1 76 ? -26.562 33.117 13.683 1.00 42.22 76 LYS A N 1
ATOM 564 C CA . LYS A 1 76 ? -27.794 33.478 14.402 1.00 42.22 76 LYS A CA 1
ATOM 565 C C . LYS A 1 76 ? -27.405 33.790 15.841 1.00 42.22 76 LYS A C 1
ATOM 567 O O . LYS A 1 76 ? -27.521 32.967 16.739 1.00 42.22 76 LYS A O 1
ATOM 572 N N . THR A 1 77 ? -26.891 34.997 16.036 1.00 44.22 77 THR A N 1
ATOM 573 C CA . THR A 1 77 ? -26.984 35.673 17.326 1.00 44.22 77 THR A CA 1
ATOM 574 C C . THR A 1 77 ? -28.453 35.971 17.621 1.00 44.22 77 THR A C 1
ATOM 576 O O . THR A 1 77 ? -29.162 36.459 16.747 1.00 44.22 77 THR A O 1
ATOM 579 N N . ALA A 1 78 ? -28.852 35.709 18.867 1.00 47.16 78 ALA A N 1
ATOM 580 C CA . ALA A 1 78 ? -30.014 36.256 19.564 1.00 47.16 78 ALA A CA 1
ATOM 581 C C . ALA A 1 78 ? -31.410 35.954 18.985 1.00 47.16 78 ALA A C 1
ATOM 583 O O . ALA A 1 78 ? -31.887 36.613 18.066 1.00 47.16 78 ALA A O 1
ATOM 584 N N . ARG A 1 79 ? -32.118 35.025 19.640 1.00 46.12 79 ARG A N 1
ATOM 585 C CA . ARG A 1 79 ? -33.437 35.244 20.273 1.00 46.12 79 ARG A CA 1
ATOM 586 C C . ARG A 1 79 ? -34.001 33.891 20.709 1.00 46.12 79 ARG A C 1
ATOM 588 O O . ARG A 1 79 ? -34.200 33.024 19.865 1.00 46.12 79 ARG A O 1
ATOM 595 N N . LYS A 1 80 ? -34.281 33.781 22.015 1.00 45.38 80 LYS A N 1
ATOM 596 C CA . LYS A 1 80 ? -35.352 32.998 22.674 1.00 45.38 80 LYS A CA 1
ATOM 597 C C . LYS A 1 80 ? -34.849 32.193 23.880 1.00 45.38 80 LYS A C 1
ATOM 599 O O . LYS A 1 80 ? -34.754 30.976 23.840 1.00 45.38 80 LYS A O 1
ATOM 604 N N . ALA A 1 81 ? -34.579 32.904 24.971 1.00 39.94 81 ALA A N 1
ATOM 605 C CA . ALA A 1 81 ? -34.664 32.360 26.327 1.00 39.94 81 ALA A CA 1
ATOM 606 C C . ALA A 1 81 ? -35.081 33.477 27.301 1.00 39.94 81 ALA A C 1
ATOM 608 O O . ALA A 1 81 ? -34.421 33.756 28.292 1.00 39.94 81 ALA A O 1
ATOM 609 N N . VAL A 1 82 ? -36.181 34.159 26.974 1.00 40.31 82 VAL A N 1
ATOM 610 C CA . VAL A 1 82 ? -37.005 34.863 27.961 1.00 40.31 82 VAL A CA 1
ATOM 611 C C . VAL A 1 82 ? -38.329 34.112 28.053 1.00 40.31 82 VAL A C 1
ATOM 613 O O . VAL A 1 82 ? -38.888 33.725 27.029 1.00 40.31 82 VAL A O 1
ATOM 616 N N . ALA A 1 83 ? -38.779 33.929 29.295 1.00 40.34 83 ALA A N 1
ATOM 617 C CA . ALA A 1 83 ? -40.018 33.297 29.750 1.00 40.34 83 ALA A CA 1
ATOM 618 C C . ALA A 1 83 ? -40.049 31.752 29.816 1.00 40.34 83 ALA A C 1
ATOM 620 O O . ALA A 1 83 ? -40.597 31.086 28.946 1.00 40.34 83 ALA A O 1
ATOM 621 N N . LYS A 1 84 ? -39.634 31.191 30.962 1.00 42.06 84 LYS A N 1
ATOM 622 C CA . LYS A 1 84 ? -40.635 30.701 31.929 1.00 42.06 84 LYS A CA 1
ATOM 623 C C . LYS A 1 84 ? -40.061 30.631 33.349 1.00 42.06 84 LYS A C 1
ATOM 625 O O . LYS A 1 84 ? -39.169 29.855 33.666 1.00 42.06 84 LYS A O 1
ATOM 630 N N . LYS A 1 85 ? -40.598 31.533 34.164 1.00 39.34 85 LYS A N 1
ATOM 631 C CA . LYS A 1 85 ? -40.507 31.647 35.620 1.00 39.34 85 LYS A CA 1
ATOM 632 C C . LYS A 1 85 ? -41.130 30.390 36.266 1.00 39.34 85 LYS A C 1
ATOM 634 O O . LYS A 1 85 ? -41.938 29.730 35.624 1.00 39.34 85 LYS A O 1
ATOM 639 N N . THR A 1 86 ? -40.821 30.186 37.550 1.00 36.56 86 THR A N 1
ATOM 640 C CA . THR A 1 86 ? -41.544 29.404 38.582 1.00 36.56 86 THR A CA 1
ATOM 641 C C . THR A 1 86 ? -41.091 27.971 38.913 1.00 36.56 86 THR A C 1
ATOM 643 O O . THR A 1 86 ? -41.404 27.017 38.213 1.00 36.56 86 THR A O 1
ATOM 646 N N . ALA A 1 87 ? -40.508 27.870 40.116 1.00 39.06 87 ALA A N 1
ATOM 647 C CA . ALA A 1 87 ? -40.819 26.899 41.172 1.00 39.06 87 ALA A CA 1
ATOM 648 C C . ALA A 1 87 ? -40.441 25.414 40.990 1.00 39.06 87 ALA A C 1
ATOM 650 O O . ALA A 1 87 ? -41.135 24.665 40.311 1.00 39.06 87 ALA A O 1
ATOM 651 N N . ARG A 1 88 ? -39.424 24.984 41.760 1.00 43.66 88 ARG A N 1
ATOM 652 C CA . ARG A 1 88 ? -39.337 23.755 42.598 1.00 43.66 88 ARG A CA 1
ATOM 653 C C . ARG A 1 88 ? -37.892 23.676 43.133 1.00 43.66 88 ARG A C 1
ATOM 655 O O . ARG A 1 88 ? -36.969 23.470 42.367 1.00 43.66 88 ARG A O 1
ATOM 662 N N . LYS A 1 89 ? -37.602 24.159 44.346 1.00 36.00 89 LYS A N 1
ATOM 663 C CA . LYS A 1 89 ? -37.774 23.503 45.661 1.00 36.00 89 LYS A CA 1
ATOM 664 C C . LYS A 1 89 ? -36.871 22.264 45.830 1.00 36.00 89 LYS A C 1
ATOM 666 O O . LYS A 1 89 ? -37.094 21.275 45.148 1.00 36.00 89 LYS A O 1
ATOM 671 N N . LYS A 1 90 ? -36.021 22.329 46.875 1.00 37.25 90 LYS A N 1
ATOM 672 C CA . LYS A 1 90 ? -35.207 21.271 47.529 1.00 37.25 90 LYS A CA 1
ATOM 673 C C . LYS A 1 90 ? -33.955 20.861 46.739 1.00 37.25 90 LYS A C 1
ATOM 675 O O . LYS A 1 90 ? -34.066 20.295 45.671 1.00 37.25 90 LYS A O 1
ATOM 680 N N . THR A 1 91 ? -32.754 21.117 47.249 1.00 44.06 91 THR A N 1
ATOM 681 C CA . THR A 1 91 ? -32.200 20.355 48.380 1.00 44.06 91 THR A CA 1
ATOM 682 C C . THR A 1 91 ? -31.654 21.236 49.498 1.00 44.06 91 THR A C 1
ATOM 684 O O . THR A 1 91 ? -30.837 22.127 49.298 1.00 44.06 91 THR A O 1
ATOM 687 N N . ALA A 1 92 ? -32.139 20.954 50.700 1.00 41.50 92 ALA A N 1
ATOM 688 C CA . ALA A 1 92 ? -31.705 21.547 51.945 1.00 41.50 92 ALA A CA 1
ATOM 689 C C . ALA A 1 92 ? -30.604 20.686 52.582 1.00 41.50 92 ALA A C 1
ATOM 691 O O . ALA A 1 92 ? -30.691 19.464 52.485 1.00 41.50 92 ALA A O 1
ATOM 692 N N . ARG A 1 93 ? -29.735 21.343 53.372 1.00 42.09 93 ARG A N 1
ATOM 693 C CA . ARG A 1 93 ? -28.941 20.789 54.497 1.00 42.09 93 ARG A CA 1
ATOM 694 C C . ARG A 1 93 ? -27.752 19.912 54.036 1.00 42.09 93 ARG A C 1
ATOM 696 O O . ARG A 1 93 ? -27.857 19.204 53.055 1.00 42.09 93 ARG A O 1
ATOM 703 N N . LYS A 1 94 ? -26.590 19.874 54.689 1.00 41.34 94 LYS A N 1
ATOM 704 C CA . LYS A 1 94 ? -26.217 20.174 56.080 1.00 41.34 94 LYS A CA 1
ATOM 705 C C . LYS A 1 94 ? -24.680 20.065 56.177 1.00 41.34 94 LYS A C 1
ATOM 707 O O . LYS A 1 94 ? -24.159 19.138 55.575 1.00 41.34 94 LYS A O 1
ATOM 712 N N . LYS A 1 95 ? -24.070 20.844 57.090 1.00 38.75 95 LYS A N 1
ATOM 713 C CA . LYS A 1 95 ? -22.850 20.523 57.884 1.00 38.75 95 LYS A CA 1
ATOM 714 C C . LYS A 1 95 ? -21.519 20.380 57.095 1.00 38.75 95 LYS A C 1
ATOM 716 O O . LYS A 1 95 ? -21.517 19.863 55.999 1.00 38.75 95 LYS A O 1
ATOM 721 N N . ALA A 1 96 ? -20.346 20.790 57.582 1.00 42.38 96 ALA A N 1
ATOM 722 C CA . ALA A 1 96 ? -19.877 20.957 58.956 1.00 42.38 96 ALA A CA 1
ATOM 723 C C . ALA A 1 96 ? -18.630 21.872 59.050 1.00 42.38 96 ALA A C 1
ATOM 725 O O . ALA A 1 96 ? -17.861 21.928 58.100 1.00 42.38 96 ALA A O 1
ATOM 726 N N . ALA A 1 97 ? -18.469 22.445 60.256 1.00 40.44 97 ALA A N 1
ATOM 727 C CA . ALA A 1 97 ? -17.241 22.786 61.006 1.00 40.44 97 ALA A CA 1
ATOM 728 C C . ALA A 1 97 ? -16.275 23.841 60.398 1.00 40.44 97 ALA A C 1
ATOM 730 O O . ALA A 1 97 ? -15.805 23.669 59.286 1.00 40.44 97 ALA A O 1
ATOM 731 N N . ALA A 1 98 ? -16.011 25.015 61.005 1.00 46.69 98 ALA A N 1
ATOM 732 C CA . ALA A 1 98 ? -15.455 25.296 62.351 1.00 46.69 98 ALA A CA 1
ATOM 733 C C . ALA A 1 98 ? -14.137 24.524 62.569 1.00 46.69 98 ALA A C 1
ATOM 735 O O . ALA A 1 98 ? -14.132 23.314 62.402 1.00 46.69 98 ALA A O 1
ATOM 736 N N . LYS A 1 99 ? -12.994 25.104 62.919 1.00 42.62 99 LYS A N 1
ATOM 737 C CA . LYS A 1 99 ? -12.615 26.351 63.589 1.00 42.62 99 LYS A CA 1
ATOM 738 C C . LYS A 1 99 ? -11.281 26.804 62.999 1.00 42.62 99 LYS A C 1
ATOM 740 O O . LYS A 1 99 ? -10.524 25.902 62.579 1.00 42.62 99 LYS A O 1
#

Solvent-accessible surface area (backbone atoms only — not comparable to full-atom values): 6608 Å² total; per-residue (Å²): 129,76,77,54,34,70,66,25,53,53,33,24,52,49,32,45,50,32,32,76,71,65,68,34,56,40,77,96,76,61,44,72,49,84,51,72,71,56,30,44,53,48,13,52,48,53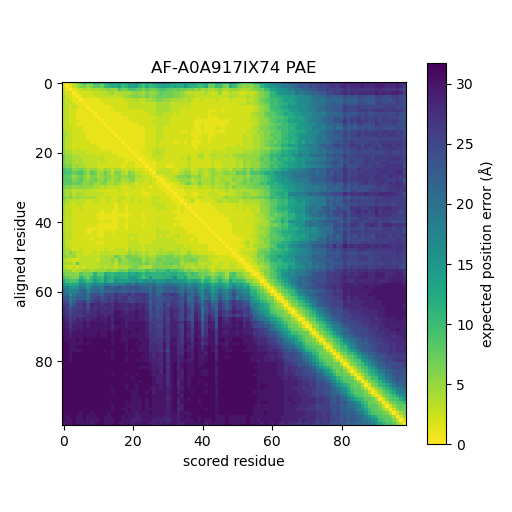,19,46,76,72,68,33,52,60,71,76,76,74,77,71,75,78,69,70,80,75,73,74,64,82,75,79,77,68,89,79,75,87,88,88,89,78,89,83,83,85,90,82,84,85,90,77,86,77,89,80,80,87,131

pLDDT: mean 73.38, std 23.37, range [36.0, 97.94]

InterPro domains:
  IPR045468 Protein of unknown function DUF6496 [PF20106] (3-57)

Foldseek 3Di:
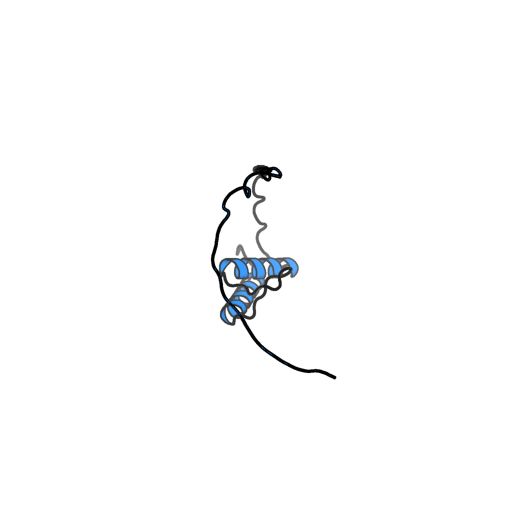DDQWDPQLVVLLVVLQVCLVVQNDADPPVRHTDPDSVVSNVVSNVVCVVVVTRHDDDDPPPCPDPPPPDPPPPDDPDDDDDDDDDDDDDDDDDDDDDDD